Protein AF-A0A7S2ZT96-F1 (afdb_monomer_lite)

Radius of gyration: 37.24 Å; chains: 1; bounding box: 72×83×78 Å

Structure (mmCIF, N/CA/C/O backbone):
data_AF-A0A7S2ZT96-F1
#
_entry.id   AF-A0A7S2ZT96-F1
#
loop_
_atom_site.group_PDB
_atom_site.id
_atom_site.type_symbol
_atom_site.label_atom_id
_atom_site.label_alt_id
_atom_site.label_comp_id
_atom_site.label_asym_id
_atom_site.label_entity_id
_atom_site.label_seq_id
_atom_site.pdbx_PDB_ins_code
_atom_site.Cartn_x
_atom_site.Cartn_y
_atom_site.Cartn_z
_atom_site.occupancy
_atom_site.B_iso_or_equiv
_atom_site.auth_seq_id
_atom_site.auth_comp_id
_atom_site.auth_asym_id
_atom_site.auth_atom_id
_atom_site.pdbx_PDB_model_num
ATOM 1 N N . MET A 1 1 ? -2.891 -42.165 -1.781 1.00 35.56 1 MET A N 1
ATOM 2 C CA . MET A 1 1 ? -2.418 -43.500 -2.205 1.00 35.56 1 MET A CA 1
ATOM 3 C C . MET A 1 1 ? -2.278 -43.399 -3.718 1.00 35.56 1 MET A C 1
ATOM 5 O O . MET A 1 1 ? -3.275 -43.078 -4.346 1.00 35.56 1 MET A O 1
ATOM 9 N N . MET A 1 2 ? -1.061 -43.152 -4.227 1.00 43.00 2 MET A N 1
ATOM 10 C CA . MET A 1 2 ? -0.147 -44.194 -4.754 1.00 43.00 2 MET A CA 1
ATOM 11 C C . MET A 1 2 ? -0.877 -44.957 -5.882 1.00 43.00 2 MET A C 1
ATOM 13 O O . MET A 1 2 ? -1.925 -45.520 -5.615 1.00 43.00 2 MET A O 1
ATOM 17 N N . GLU A 1 3 ? -0.527 -44.860 -7.168 1.00 42.31 3 GLU A N 1
ATOM 18 C CA . GLU A 1 3 ? 0.764 -45.209 -7.774 1.00 42.31 3 GLU A CA 1
ATOM 19 C C . GLU A 1 3 ? 0.775 -44.907 -9.301 1.00 42.31 3 GLU A C 1
ATOM 21 O O . GLU A 1 3 ? -0.267 -44.840 -9.950 1.00 42.31 3 GLU A O 1
ATOM 26 N N . ASP A 1 4 ? 1.989 -44.751 -9.840 1.00 45.78 4 ASP A N 1
ATOM 27 C CA . ASP A 1 4 ? 2.477 -45.221 -11.150 1.00 45.78 4 ASP A CA 1
ATOM 28 C C . ASP A 1 4 ? 1.979 -44.622 -12.480 1.00 45.78 4 ASP A C 1
ATOM 30 O O . ASP A 1 4 ? 1.074 -45.110 -13.155 1.00 45.78 4 ASP A O 1
ATOM 34 N N . LYS A 1 5 ? 2.758 -43.649 -12.976 1.00 47.91 5 LYS A N 1
ATOM 35 C CA . LYS A 1 5 ? 2.908 -43.360 -14.411 1.00 47.91 5 LYS A CA 1
ATOM 36 C C . LYS A 1 5 ? 4.342 -43.650 -14.853 1.00 47.91 5 LYS A C 1
ATOM 38 O O . LYS A 1 5 ? 5.189 -42.763 -14.826 1.00 47.91 5 LYS A O 1
ATOM 43 N N . LEU A 1 6 ? 4.601 -44.883 -15.281 1.00 47.97 6 LEU A N 1
ATOM 44 C CA . LEU A 1 6 ? 5.810 -45.261 -16.017 1.00 47.97 6 LEU A CA 1
ATOM 45 C C . LEU A 1 6 ? 5.541 -46.532 -16.828 1.00 47.97 6 LEU A C 1
ATOM 47 O O . LEU A 1 6 ? 5.603 -47.629 -16.292 1.00 47.97 6 LEU A O 1
ATOM 51 N N . ALA A 1 7 ? 5.246 -46.376 -18.121 1.00 42.22 7 ALA A N 1
ATOM 52 C CA . ALA A 1 7 ? 5.639 -47.308 -19.181 1.00 42.22 7 ALA A CA 1
ATOM 53 C C . ALA A 1 7 ? 5.160 -46.814 -20.556 1.00 42.22 7 ALA A C 1
ATOM 55 O O . ALA A 1 7 ? 4.060 -46.291 -20.695 1.00 42.22 7 ALA A O 1
ATOM 56 N N . PHE A 1 8 ? 5.964 -47.150 -21.569 1.00 34.09 8 PHE A N 1
ATOM 57 C CA . PHE A 1 8 ? 5.534 -47.472 -22.934 1.00 34.09 8 PHE A CA 1
ATOM 58 C C . PHE A 1 8 ? 5.608 -46.376 -24.013 1.00 34.09 8 PHE A C 1
ATOM 60 O O . PHE A 1 8 ? 4.596 -45.851 -24.457 1.00 34.09 8 PHE A O 1
ATOM 67 N N . ILE A 1 9 ? 6.811 -46.162 -24.564 1.00 41.88 9 ILE A N 1
ATOM 68 C CA . ILE A 1 9 ? 6.970 -45.954 -26.015 1.00 41.88 9 ILE A CA 1
ATOM 69 C C . ILE A 1 9 ? 8.133 -46.832 -26.499 1.00 41.88 9 ILE A C 1
ATOM 71 O O . ILE A 1 9 ? 9.302 -46.479 -26.372 1.00 41.88 9 ILE A O 1
ATOM 75 N N . CYS A 1 10 ? 7.799 -48.004 -27.038 1.00 35.44 10 CYS A N 1
ATOM 76 C CA . CYS A 1 10 ? 8.682 -48.814 -27.871 1.00 35.44 10 CYS A CA 1
ATOM 77 C C . CYS A 1 10 ? 7.862 -49.364 -29.044 1.00 35.44 10 CYS A C 1
ATOM 79 O O . CYS A 1 10 ? 6.787 -49.927 -28.841 1.00 35.44 10 CYS A O 1
ATOM 81 N N . GLY A 1 11 ? 8.387 -49.193 -30.257 1.00 32.53 11 GLY A N 1
ATOM 82 C CA . GLY A 1 11 ? 7.819 -49.677 -31.516 1.00 32.53 11 GLY A CA 1
ATOM 83 C C . GLY A 1 11 ? 7.681 -48.532 -32.519 1.00 32.53 11 GLY A C 1
ATOM 84 O O . GLY A 1 11 ? 7.018 -47.546 -32.247 1.00 32.53 11 GLY A O 1
ATOM 85 N N . GLY A 1 12 ? 8.287 -48.553 -33.697 1.00 34.16 12 GLY A N 1
ATOM 86 C CA . GLY A 1 12 ? 9.104 -49.559 -34.356 1.00 34.16 12 GLY A CA 1
ATOM 87 C C . GLY A 1 12 ? 9.244 -49.139 -35.816 1.00 34.16 12 GLY A C 1
ATOM 88 O O . GLY A 1 12 ? 8.313 -48.558 -36.361 1.00 34.16 12 GLY A O 1
ATOM 89 N N . ILE A 1 13 ? 10.374 -49.423 -36.464 1.00 36.06 13 ILE A N 1
ATOM 90 C CA . ILE A 1 13 ? 10.438 -49.433 -37.931 1.00 36.06 13 ILE A CA 1
ATOM 91 C C . ILE A 1 13 ? 11.345 -50.587 -38.346 1.00 36.06 13 ILE A C 1
ATOM 93 O O . ILE A 1 13 ? 12.566 -50.539 -38.210 1.00 36.06 13 ILE A O 1
ATOM 97 N N . ALA A 1 14 ? 10.706 -51.654 -38.811 1.00 43.47 14 ALA A N 1
ATOM 98 C CA . ALA A 1 14 ? 11.348 -52.795 -39.425 1.00 43.47 14 ALA A CA 1
ATOM 99 C C . ALA A 1 14 ? 11.471 -52.587 -40.942 1.00 43.47 14 ALA A C 1
ATOM 101 O O . ALA A 1 14 ? 10.546 -52.121 -41.601 1.00 43.47 14 ALA A O 1
ATOM 102 N N . SER A 1 15 ? 12.609 -53.046 -41.463 1.00 44.50 15 SER A N 1
ATOM 103 C CA . SER A 1 15 ? 12.748 -53.826 -42.698 1.00 44.50 15 SER A CA 1
ATOM 104 C C . SER A 1 15 ? 12.203 -53.256 -44.013 1.00 44.50 15 SER A C 1
ATOM 106 O O . SER A 1 15 ? 11.010 -53.345 -44.272 1.00 44.50 15 SER A O 1
ATOM 108 N N . GLN A 1 16 ? 13.108 -52.957 -44.952 1.00 45.53 16 GLN A N 1
ATOM 109 C CA . GLN A 1 16 ? 13.028 -53.549 -46.293 1.00 45.53 16 GLN A CA 1
ATOM 110 C C . GLN A 1 16 ? 14.425 -53.851 -46.844 1.00 45.53 16 GLN A C 1
ATOM 112 O O . GLN A 1 16 ? 15.370 -53.082 -46.703 1.00 45.53 16 GLN A O 1
ATOM 117 N N . ALA A 1 17 ? 14.524 -55.028 -47.453 1.00 43.41 17 ALA A N 1
ATOM 118 C CA . ALA A 1 17 ? 15.718 -55.630 -48.013 1.00 43.41 17 ALA A CA 1
ATOM 119 C C . ALA A 1 17 ? 15.635 -55.722 -49.548 1.00 43.41 17 ALA A C 1
ATOM 121 O O . ALA A 1 17 ? 14.547 -55.718 -50.120 1.00 43.41 17 ALA A O 1
ATOM 122 N N . ARG A 1 18 ? 16.805 -56.013 -50.141 1.00 44.84 18 ARG A N 1
ATOM 123 C CA . ARG A 1 18 ? 17.100 -56.612 -51.467 1.00 44.84 18 ARG A CA 1
ATOM 124 C C . ARG A 1 18 ? 17.444 -55.667 -52.625 1.00 44.84 18 ARG A C 1
ATOM 126 O O . ARG A 1 18 ? 16.572 -55.032 -53.205 1.00 44.84 18 ARG A O 1
ATOM 133 N N . ARG A 1 19 ? 18.677 -55.829 -53.130 1.00 39.56 19 ARG A N 1
ATOM 134 C CA . ARG A 1 19 ? 19.062 -56.503 -54.405 1.00 39.56 19 ARG A CA 1
ATOM 135 C C . ARG A 1 19 ? 20.606 -56.437 -54.514 1.00 39.56 19 ARG A C 1
ATOM 137 O O . ARG A 1 19 ? 21.154 -55.363 -54.355 1.00 39.56 19 ARG A O 1
ATOM 144 N N . LYS A 1 20 ? 21.362 -57.544 -54.449 1.00 45.88 20 LYS A N 1
ATOM 145 C CA . LYS A 1 20 ? 21.684 -58.576 -55.468 1.00 45.88 20 LYS A CA 1
ATOM 146 C C . LYS A 1 20 ? 22.712 -58.091 -56.508 1.00 45.88 20 LYS A C 1
ATOM 148 O O . LYS A 1 20 ? 22.366 -57.189 -57.251 1.00 45.88 20 LYS A O 1
ATOM 153 N N . LEU A 1 21 ? 23.889 -58.742 -56.540 1.00 44.06 21 LEU A N 1
ATOM 154 C CA . LEU A 1 21 ? 24.819 -59.079 -57.657 1.00 44.06 21 LEU A CA 1
ATOM 155 C C . LEU A 1 21 ? 26.122 -59.626 -56.993 1.00 44.06 21 LEU A C 1
ATOM 157 O O . LEU A 1 21 ? 26.632 -58.966 -56.096 1.00 44.06 21 LEU A O 1
ATOM 161 N N . ARG A 1 22 ? 26.515 -60.915 -57.093 1.00 39.06 22 ARG A N 1
ATOM 162 C CA . ARG A 1 22 ? 27.230 -61.625 -58.197 1.00 39.06 22 ARG A CA 1
ATOM 163 C C . ARG A 1 22 ? 28.441 -60.819 -58.704 1.00 39.06 22 ARG A C 1
ATOM 165 O O . ARG A 1 22 ? 28.255 -59.648 -58.985 1.00 39.06 22 ARG A O 1
ATOM 172 N N . ASP A 1 23 ? 29.689 -61.290 -58.783 1.00 40.91 23 ASP A N 1
ATOM 173 C CA . ASP A 1 23 ? 30.335 -62.608 -58.956 1.00 40.91 23 ASP A CA 1
ATOM 174 C C . ASP A 1 23 ? 31.695 -62.589 -58.188 1.00 40.91 23 ASP A C 1
ATOM 176 O O . ASP A 1 23 ? 32.211 -61.517 -57.900 1.00 40.91 23 ASP A O 1
ATOM 180 N N . GLY A 1 24 ? 32.257 -63.674 -57.639 1.00 37.06 24 GLY A N 1
ATOM 181 C CA . GLY A 1 24 ? 33.001 -64.725 -58.348 1.00 37.06 24 GLY A CA 1
ATOM 182 C C . GLY A 1 24 ? 34.513 -64.411 -58.423 1.00 37.06 24 GLY A C 1
ATOM 183 O O . GLY A 1 24 ? 34.912 -63.576 -59.222 1.00 37.06 24 GLY A O 1
ATOM 184 N N . GLY A 1 25 ? 35.360 -65.089 -57.629 1.00 34.97 25 GLY A N 1
ATOM 185 C CA . GLY A 1 25 ? 36.827 -65.013 -57.779 1.00 34.97 25 GLY A CA 1
ATOM 186 C C . GLY A 1 25 ? 37.643 -65.498 -56.574 1.00 34.97 25 GLY A C 1
ATOM 187 O O . GLY A 1 25 ? 37.777 -64.795 -55.579 1.00 34.97 25 GLY A O 1
ATOM 188 N N . CYS A 1 26 ? 38.189 -66.711 -56.678 1.00 34.81 26 CYS A N 1
ATOM 189 C CA . CYS A 1 26 ? 39.129 -67.347 -55.752 1.00 34.81 26 CYS A CA 1
ATOM 190 C C . CYS A 1 26 ? 40.460 -66.579 -55.648 1.00 34.81 26 CYS A C 1
ATOM 192 O O . CYS A 1 26 ? 40.928 -66.101 -56.672 1.00 34.81 26 CYS A O 1
ATOM 194 N N . PHE A 1 27 ? 41.109 -66.563 -54.473 1.00 35.94 27 PHE A N 1
ATOM 195 C CA . PHE A 1 27 ? 42.496 -67.039 -54.264 1.00 35.94 27 PHE A CA 1
ATOM 196 C C . PHE A 1 27 ? 43.035 -66.673 -52.866 1.00 35.94 27 PHE A C 1
ATOM 198 O O . PHE A 1 27 ? 43.023 -65.515 -52.466 1.00 35.94 27 PHE A O 1
ATOM 205 N N . GLY A 1 28 ? 43.612 -67.668 -52.185 1.00 35.34 28 GLY A N 1
ATOM 206 C CA . GLY A 1 28 ? 44.816 -67.482 -51.368 1.00 35.34 28 GLY A CA 1
ATOM 207 C C . GLY A 1 28 ? 44.651 -67.043 -49.911 1.00 35.34 28 GLY A C 1
ATOM 208 O O . GLY A 1 28 ? 44.825 -65.875 -49.582 1.00 35.34 28 GLY A O 1
ATOM 209 N N . LEU A 1 29 ? 44.477 -68.018 -49.015 1.00 46.03 29 LEU A N 1
ATOM 210 C CA . LEU A 1 29 ? 44.908 -67.913 -47.615 1.00 46.03 29 LEU A CA 1
ATOM 211 C C . LEU A 1 29 ? 46.435 -68.115 -47.528 1.00 46.03 29 LEU A C 1
ATOM 213 O O . LEU A 1 29 ? 46.905 -69.176 -47.940 1.00 46.03 29 LEU A O 1
ATOM 217 N N . PRO A 1 30 ? 47.220 -67.195 -46.940 1.00 54.41 30 PRO A N 1
ATOM 218 C CA . PRO A 1 30 ? 48.534 -67.531 -46.405 1.00 54.41 30 PRO A CA 1
ATOM 219 C C . PRO A 1 30 ? 48.437 -67.966 -44.927 1.00 54.41 30 PRO A C 1
ATOM 221 O O . PRO A 1 30 ? 47.563 -67.493 -44.191 1.00 54.41 30 PRO A O 1
ATOM 224 N N . PRO A 1 31 ? 49.328 -68.857 -44.455 1.00 49.78 31 PRO A N 1
ATOM 225 C CA . PRO A 1 31 ? 49.235 -69.430 -43.125 1.00 49.78 31 PRO A CA 1
ATOM 226 C C . PRO A 1 31 ? 49.730 -68.470 -42.036 1.00 49.78 31 PRO A C 1
ATOM 228 O O . PRO A 1 31 ? 50.757 -67.802 -42.149 1.00 49.78 31 PRO A O 1
ATOM 231 N N . ASN A 1 32 ? 48.950 -68.463 -40.959 1.00 53.47 32 ASN A N 1
ATOM 232 C CA . ASN A 1 32 ? 49.297 -68.286 -39.552 1.00 53.47 32 ASN A CA 1
ATOM 233 C C . ASN A 1 32 ? 50.737 -67.808 -39.234 1.00 53.47 32 ASN A C 1
ATOM 235 O O . ASN A 1 32 ? 51.664 -68.604 -39.089 1.00 53.47 32 ASN A O 1
ATOM 239 N N . ARG A 1 33 ? 50.899 -66.496 -39.016 1.00 42.91 33 ARG A N 1
ATOM 240 C CA . ARG A 1 33 ? 51.951 -65.958 -38.140 1.00 42.91 33 ARG A CA 1
ATOM 241 C C . ARG A 1 33 ? 51.291 -65.312 -36.935 1.00 42.91 33 ARG A C 1
ATOM 243 O O . ARG A 1 33 ? 50.621 -64.287 -37.061 1.00 42.91 33 ARG A O 1
ATOM 250 N N . GLY A 1 34 ? 51.514 -65.921 -35.776 1.00 50.94 34 GLY A N 1
ATOM 251 C CA . GLY A 1 34 ? 51.093 -65.403 -34.488 1.00 50.94 34 GLY A CA 1
ATOM 252 C C . GLY A 1 34 ? 51.528 -63.953 -34.297 1.00 50.94 34 GLY A C 1
ATOM 253 O O . GLY A 1 34 ? 52.710 -63.621 -34.331 1.00 50.94 34 GLY A O 1
ATOM 254 N N . ARG A 1 35 ? 50.540 -63.091 -34.071 1.00 39.59 35 ARG A N 1
ATOM 255 C CA . ARG A 1 35 ? 50.697 -61.838 -33.340 1.00 39.59 35 ARG A CA 1
ATOM 256 C C . ARG A 1 35 ? 49.465 -61.676 -32.466 1.00 39.59 35 ARG A C 1
ATOM 258 O O . ARG A 1 35 ? 48.389 -61.329 -32.947 1.00 39.59 35 ARG A O 1
ATOM 265 N N . VAL A 1 36 ? 49.639 -61.967 -31.182 1.00 48.19 36 VAL A N 1
ATOM 266 C CA . VAL A 1 36 ? 48.700 -61.591 -30.127 1.00 48.19 36 VAL A CA 1
ATOM 267 C C . VAL A 1 36 ? 48.575 -60.067 -30.179 1.00 48.19 36 VAL A C 1
ATOM 269 O O . VAL A 1 36 ? 49.546 -59.356 -29.936 1.00 48.19 36 VAL A O 1
ATOM 272 N N . ARG A 1 37 ? 47.407 -59.554 -30.570 1.00 42.94 37 ARG A N 1
ATOM 273 C CA . ARG A 1 37 ? 47.067 -58.134 -30.416 1.00 42.94 37 ARG A CA 1
ATOM 274 C C . ARG A 1 37 ? 46.381 -57.975 -29.056 1.00 42.94 37 ARG A C 1
ATOM 276 O O . ARG A 1 37 ? 45.440 -58.733 -28.806 1.00 42.94 37 ARG A O 1
ATOM 283 N N . PRO A 1 38 ? 46.783 -57.034 -28.184 1.00 43.03 38 PRO A N 1
ATOM 284 C CA . PRO A 1 38 ? 46.019 -56.770 -26.975 1.00 43.03 38 PRO A CA 1
ATOM 285 C C . PRO A 1 38 ? 44.641 -56.212 -27.364 1.00 43.03 38 PRO A C 1
ATOM 287 O O . PRO A 1 38 ? 44.517 -55.198 -28.052 1.00 43.03 38 PRO A O 1
ATOM 290 N N . ARG A 1 39 ? 43.592 -56.933 -26.959 1.00 47.16 39 ARG A N 1
ATOM 291 C CA . ARG A 1 39 ? 42.178 -56.555 -27.072 1.00 47.16 39 ARG A CA 1
ATOM 292 C C . ARG A 1 39 ? 41.830 -55.517 -25.996 1.00 47.16 39 ARG A C 1
ATOM 294 O O . ARG A 1 39 ? 41.137 -55.864 -25.055 1.00 47.16 39 ARG A O 1
ATOM 301 N N . THR A 1 40 ? 42.277 -54.266 -26.096 1.00 51.12 40 THR A N 1
ATOM 302 C CA . THR A 1 40 ? 41.842 -53.213 -25.142 1.00 51.12 40 THR A CA 1
ATOM 303 C C . THR A 1 40 ? 41.972 -51.782 -25.698 1.00 51.12 40 THR A C 1
ATOM 305 O O . THR A 1 40 ? 42.402 -50.885 -24.986 1.00 51.12 40 THR A O 1
ATOM 308 N N . ALA A 1 41 ? 41.614 -51.518 -26.962 1.00 51.38 41 ALA A N 1
ATOM 309 C CA . ALA A 1 41 ? 41.759 -50.165 -27.541 1.00 51.38 41 ALA A CA 1
ATOM 310 C C . ALA A 1 41 ? 40.444 -49.421 -27.856 1.00 51.38 41 ALA A C 1
ATOM 312 O O . ALA A 1 41 ? 40.479 -48.224 -28.110 1.00 51.38 41 ALA A O 1
ATOM 313 N N . THR A 1 42 ? 39.276 -50.071 -27.831 1.00 49.94 42 THR A N 1
ATOM 314 C CA . THR A 1 42 ? 38.014 -49.437 -28.273 1.00 49.94 42 THR A CA 1
ATOM 315 C C . THR A 1 42 ? 37.140 -48.887 -27.146 1.00 49.94 42 THR A C 1
ATOM 317 O O . THR A 1 42 ? 36.431 -47.913 -27.364 1.00 49.94 42 THR A O 1
ATOM 320 N N . VAL A 1 43 ? 37.200 -49.448 -25.935 1.00 52.03 43 VAL A N 1
ATOM 321 C CA . VAL A 1 43 ? 36.344 -49.000 -24.815 1.00 52.03 43 VAL A CA 1
ATOM 322 C C . VAL A 1 43 ? 36.849 -47.686 -24.196 1.00 52.03 43 VAL A C 1
ATOM 324 O O . VAL A 1 43 ? 36.050 -46.879 -23.735 1.00 52.03 43 VAL A O 1
ATOM 327 N N . VAL A 1 44 ? 38.161 -47.426 -24.257 1.00 54.75 44 VAL A N 1
ATOM 328 C CA . VAL A 1 44 ? 38.779 -46.198 -23.721 1.00 54.75 44 VAL A CA 1
ATOM 329 C C . VAL A 1 44 ? 38.463 -44.981 -24.599 1.00 54.75 44 VAL A C 1
ATOM 331 O O . VAL A 1 44 ? 38.041 -43.955 -24.084 1.00 54.75 44 VAL A O 1
ATOM 334 N N . ALA A 1 45 ? 38.535 -45.115 -25.928 1.00 59.47 45 ALA A N 1
ATOM 335 C CA . ALA A 1 45 ? 38.269 -44.007 -26.852 1.00 59.47 45 ALA A CA 1
ATOM 336 C C . ALA A 1 45 ? 36.798 -43.543 -26.847 1.00 59.47 45 ALA A C 1
ATOM 338 O O . ALA A 1 45 ? 36.519 -42.358 -27.003 1.00 59.47 45 ALA A O 1
ATOM 339 N N . VAL A 1 46 ? 35.850 -44.464 -26.637 1.00 61.28 46 VAL A N 1
ATOM 340 C CA . VAL A 1 46 ? 34.419 -44.131 -26.509 1.00 61.28 46 VAL A CA 1
ATOM 341 C C . VAL A 1 46 ? 34.133 -43.444 -25.170 1.00 61.28 46 VAL A C 1
ATOM 343 O O . VAL A 1 46 ? 33.322 -42.521 -25.118 1.00 61.28 46 VAL A O 1
ATOM 346 N N . PHE A 1 47 ? 34.830 -43.842 -24.100 1.00 60.91 47 PHE A N 1
ATOM 347 C CA . PHE A 1 47 ? 34.738 -43.184 -22.797 1.00 60.91 47 PHE A CA 1
ATOM 348 C C . PHE A 1 47 ? 35.346 -41.776 -22.830 1.00 60.91 47 PHE A C 1
ATOM 350 O O . PHE A 1 47 ? 34.731 -40.847 -22.319 1.00 60.91 47 PHE A O 1
ATOM 357 N N . ASP A 1 48 ? 36.482 -41.587 -23.507 1.00 64.19 48 ASP A N 1
ATOM 358 C CA . ASP A 1 48 ? 37.106 -40.270 -23.689 1.00 64.19 48 ASP A CA 1
ATOM 359 C C . ASP A 1 48 ? 36.265 -39.339 -24.577 1.00 64.19 48 ASP A C 1
ATOM 361 O O . ASP A 1 48 ? 36.172 -38.149 -24.286 1.00 64.19 48 ASP A O 1
ATOM 365 N N . PHE A 1 49 ? 35.573 -39.871 -25.592 1.00 60.75 49 PHE A N 1
ATOM 366 C CA . PHE A 1 49 ? 34.630 -39.116 -26.425 1.00 60.75 49 PHE A CA 1
ATOM 367 C C . PHE A 1 49 ? 33.356 -38.715 -25.662 1.00 60.75 49 PHE A C 1
ATOM 369 O O . PHE A 1 49 ? 32.900 -37.581 -25.781 1.00 60.75 49 PHE A O 1
ATOM 376 N N . LEU A 1 50 ? 32.803 -39.597 -24.818 1.00 68.06 50 LEU A N 1
ATOM 377 C CA . LEU A 1 50 ? 31.671 -39.268 -23.940 1.00 68.06 50 LEU A CA 1
ATOM 378 C C . LEU A 1 50 ? 32.076 -38.247 -22.862 1.00 68.06 50 LEU A C 1
ATOM 380 O O . LEU A 1 50 ? 31.320 -37.326 -22.559 1.00 68.06 50 LEU A O 1
ATOM 384 N N . LYS A 1 51 ? 33.302 -38.359 -22.336 1.00 62.28 51 LYS A N 1
ATOM 385 C CA . LYS A 1 51 ? 33.887 -37.407 -21.380 1.00 62.28 51 LYS A CA 1
ATOM 386 C C . LYS A 1 51 ? 34.226 -36.060 -22.034 1.00 62.28 51 LYS A C 1
ATOM 388 O O . LYS A 1 51 ? 34.138 -35.028 -21.374 1.00 62.28 51 LYS A O 1
ATOM 393 N N . GLN A 1 52 ? 34.564 -36.048 -23.325 1.00 58.94 52 GLN A N 1
ATOM 394 C CA . GLN A 1 52 ? 34.671 -34.833 -24.144 1.00 58.94 52 GLN A CA 1
ATOM 395 C C . GLN A 1 52 ? 33.294 -34.241 -24.483 1.00 58.94 52 GLN A C 1
ATOM 397 O O . GLN A 1 52 ? 33.152 -33.022 -24.487 1.00 58.94 52 GLN A O 1
ATOM 402 N N . GLY A 1 53 ? 32.267 -35.073 -24.679 1.00 56.78 53 GLY A N 1
ATOM 403 C CA . GLY A 1 53 ? 30.889 -34.638 -24.922 1.00 56.78 53 GLY A CA 1
ATOM 404 C C . GLY A 1 53 ? 30.211 -34.002 -23.705 1.00 56.78 53 GLY A C 1
ATOM 405 O O . GLY A 1 53 ? 29.440 -33.065 -23.870 1.00 56.78 53 GLY A O 1
ATOM 406 N N . GLN A 1 54 ? 30.528 -34.440 -22.480 1.00 50.12 54 GLN A N 1
ATOM 407 C CA . GLN A 1 54 ? 29.987 -33.816 -21.263 1.00 50.12 54 GLN A CA 1
ATOM 408 C C . GLN A 1 54 ? 30.599 -32.438 -20.956 1.00 50.12 54 GLN A C 1
ATOM 410 O O . GLN A 1 54 ? 29.881 -31.563 -20.485 1.00 50.12 54 GLN A O 1
ATOM 415 N N . LYS A 1 55 ? 31.872 -32.199 -21.304 1.00 49.94 55 LYS A N 1
ATOM 416 C CA . LYS A 1 55 ? 32.523 -30.886 -21.115 1.00 49.94 55 LYS A CA 1
ATOM 417 C C . LYS A 1 55 ? 31.962 -29.787 -22.026 1.00 49.94 55 LYS A C 1
ATOM 419 O O . LYS A 1 55 ? 31.851 -28.648 -21.602 1.00 49.94 55 LYS A O 1
ATOM 424 N N . ALA A 1 56 ? 31.557 -30.127 -23.251 1.00 49.22 56 ALA A N 1
ATOM 425 C CA . ALA A 1 56 ? 30.975 -29.159 -24.189 1.00 49.22 56 ALA A CA 1
ATOM 426 C C . ALA A 1 56 ? 29.506 -28.799 -23.861 1.00 49.22 56 ALA A C 1
ATOM 428 O O . ALA A 1 56 ? 29.022 -27.724 -24.215 1.00 49.22 56 ALA A O 1
ATOM 429 N N . VAL A 1 57 ? 28.783 -29.692 -23.173 1.00 50.03 57 VAL A N 1
ATOM 430 C CA . VAL A 1 57 ? 27.400 -29.445 -22.727 1.00 50.03 57 VAL A CA 1
ATOM 431 C C . VAL A 1 57 ? 27.361 -28.530 -21.494 1.00 50.03 57 VAL A C 1
ATOM 433 O O . VAL A 1 57 ? 26.443 -27.722 -21.380 1.00 50.03 57 VAL A O 1
ATOM 436 N N . GLU A 1 58 ? 28.375 -28.574 -20.623 1.00 51.56 58 GLU A N 1
ATOM 437 C CA . GLU A 1 58 ? 28.520 -27.627 -19.506 1.00 51.56 58 GLU A CA 1
ATOM 438 C C . GLU A 1 58 ? 28.693 -26.179 -19.996 1.00 51.56 58 GLU A C 1
ATOM 440 O O . GLU A 1 58 ? 27.951 -25.307 -19.547 1.00 51.56 58 GLU A O 1
ATOM 445 N N . GLU A 1 59 ? 29.549 -25.931 -20.994 1.00 51.44 59 GLU A N 1
ATOM 446 C CA . GLU A 1 59 ? 29.859 -24.573 -21.483 1.00 51.44 59 GLU A CA 1
ATOM 447 C C . GLU A 1 59 ? 28.649 -23.849 -22.113 1.00 51.44 59 GLU A C 1
ATOM 449 O O . GLU A 1 59 ? 28.490 -22.637 -21.963 1.00 51.44 59 GLU A O 1
ATOM 454 N N . SER A 1 60 ? 27.755 -24.588 -22.779 1.00 48.72 60 SER A N 1
ATOM 455 C CA . SER A 1 60 ? 26.536 -24.032 -23.399 1.00 48.72 60 SER A CA 1
ATOM 456 C C . SER A 1 60 ? 25.366 -23.854 -22.419 1.00 48.72 60 SER A C 1
ATOM 458 O O . SER A 1 60 ? 24.520 -22.978 -22.609 1.00 48.72 60 SER A O 1
ATOM 460 N N . GLY A 1 61 ? 25.328 -24.646 -21.343 1.00 53.31 61 GLY A N 1
ATOM 461 C CA . GLY A 1 61 ? 24.388 -24.466 -20.235 1.00 53.31 61 GLY A CA 1
ATOM 462 C C . GLY A 1 61 ? 24.809 -23.343 -19.285 1.00 53.31 61 GLY A C 1
ATOM 463 O O . GLY A 1 61 ? 23.960 -22.584 -18.818 1.00 53.31 61 GLY A O 1
ATOM 464 N N . GLN A 1 62 ? 26.115 -23.189 -19.045 1.00 57.91 62 GLN A N 1
ATOM 465 C CA . GLN A 1 62 ? 26.675 -22.150 -18.177 1.00 57.91 62 GLN A CA 1
ATOM 466 C C . GLN A 1 62 ? 26.377 -20.741 -18.680 1.00 57.91 62 GLN A C 1
ATOM 468 O O . GLN A 1 62 ? 25.971 -19.901 -17.882 1.00 57.91 62 GLN A O 1
ATOM 473 N N . SER A 1 63 ? 26.450 -20.491 -19.991 1.00 70.06 63 SER A N 1
ATOM 474 C CA . SER A 1 63 ? 26.148 -19.160 -20.525 1.00 70.06 63 SER A CA 1
ATOM 475 C C . SER A 1 63 ? 24.701 -18.744 -20.245 1.00 70.06 63 SER A C 1
ATOM 477 O O . SER A 1 63 ? 24.460 -17.630 -19.795 1.00 70.06 63 SER A O 1
ATOM 479 N N . ILE A 1 64 ? 23.723 -19.635 -20.454 1.00 75.88 64 ILE A N 1
ATOM 480 C CA . ILE A 1 64 ? 22.300 -19.349 -20.196 1.00 75.88 64 ILE A CA 1
ATOM 481 C C . ILE A 1 64 ? 22.061 -19.081 -18.706 1.00 75.88 64 ILE A C 1
ATOM 483 O O . ILE A 1 64 ? 21.335 -18.149 -18.362 1.00 75.88 64 ILE A O 1
ATOM 487 N N . VAL A 1 65 ? 22.697 -19.855 -17.824 1.00 79.69 65 VAL A N 1
ATOM 488 C CA . VAL A 1 65 ? 22.601 -19.657 -16.372 1.00 79.69 65 VAL A CA 1
ATOM 489 C C . VAL A 1 65 ? 23.206 -18.312 -15.958 1.00 79.69 65 VAL A C 1
ATOM 491 O O . VAL A 1 65 ? 22.582 -17.586 -15.183 1.00 79.69 65 VAL A O 1
ATOM 494 N N . ASP A 1 66 ? 24.349 -17.925 -16.526 1.00 87.06 66 ASP A N 1
ATOM 495 C CA . ASP A 1 66 ? 24.981 -16.627 -16.271 1.00 87.06 66 ASP A CA 1
ATOM 496 C C . ASP A 1 66 ? 24.120 -15.456 -16.771 1.00 87.06 66 ASP A C 1
ATOM 498 O O . ASP A 1 66 ? 23.992 -14.444 -16.080 1.00 87.06 66 ASP A O 1
ATOM 502 N N . TYR A 1 67 ? 23.455 -15.596 -17.925 1.00 83.00 67 TYR A N 1
ATOM 503 C CA . TYR A 1 67 ? 22.512 -14.587 -18.426 1.00 83.00 67 TYR A CA 1
ATOM 504 C C . TYR A 1 67 ? 21.288 -14.431 -17.522 1.00 83.00 67 TYR A C 1
ATOM 506 O O . TYR A 1 67 ? 20.870 -13.305 -17.244 1.00 83.00 67 TYR A O 1
ATOM 514 N N . VAL A 1 68 ? 20.712 -15.541 -17.053 1.00 89.56 68 VAL A N 1
ATOM 515 C CA . VAL A 1 68 ? 19.561 -15.514 -16.137 1.00 89.56 68 VAL A CA 1
ATOM 516 C C . VAL A 1 68 ? 19.962 -14.890 -14.804 1.00 89.56 68 VAL A C 1
ATOM 518 O O . VAL A 1 68 ? 19.239 -14.039 -14.290 1.00 89.56 68 VAL A O 1
ATOM 521 N N . LYS A 1 69 ? 21.135 -15.251 -14.275 1.00 92.19 69 LYS A N 1
ATOM 522 C CA . LYS A 1 69 ? 21.658 -14.696 -13.027 1.00 92.19 69 LYS A CA 1
ATOM 523 C C . LYS A 1 69 ? 21.917 -13.195 -13.141 1.00 92.19 69 LYS A C 1
ATOM 525 O O . LYS A 1 69 ? 21.424 -12.436 -12.313 1.00 92.19 69 LYS A O 1
ATOM 530 N N . LYS A 1 70 ? 22.596 -12.757 -14.203 1.00 90.19 70 LYS A N 1
ATOM 531 C CA . LYS A 1 70 ? 22.861 -11.336 -14.453 1.00 90.19 70 LYS A CA 1
ATOM 532 C C . LYS A 1 70 ? 21.568 -10.525 -14.585 1.00 90.19 70 LYS A C 1
ATOM 534 O O . LYS A 1 70 ? 21.458 -9.448 -14.011 1.00 90.19 70 LYS A O 1
ATOM 539 N N . ARG A 1 71 ? 20.563 -11.047 -15.295 1.00 88.56 71 ARG A N 1
ATOM 540 C CA . ARG A 1 71 ? 19.264 -10.373 -15.443 1.00 88.56 71 ARG A CA 1
ATOM 541 C C . ARG A 1 71 ? 18.492 -10.305 -14.127 1.00 88.56 71 ARG A C 1
ATOM 543 O O . ARG A 1 71 ? 17.915 -9.268 -13.827 1.00 88.56 71 ARG A O 1
ATOM 550 N N . ALA A 1 72 ? 18.525 -11.371 -13.328 1.00 90.81 72 ALA A N 1
ATOM 551 C CA . ALA A 1 72 ? 17.933 -11.367 -11.996 1.00 90.81 72 ALA A CA 1
ATOM 552 C C . ALA A 1 72 ? 18.606 -10.326 -11.086 1.00 90.81 72 ALA A C 1
ATOM 554 O O . ALA A 1 72 ? 17.909 -9.576 -10.412 1.00 90.81 72 ALA A O 1
ATOM 555 N N . GLU A 1 73 ? 19.939 -10.230 -11.102 1.00 92.25 73 GLU A N 1
ATOM 556 C CA . GLU A 1 73 ? 20.690 -9.213 -10.351 1.00 92.25 73 GLU A CA 1
ATOM 557 C C . GLU A 1 73 ? 20.315 -7.788 -10.787 1.00 92.25 73 GLU A C 1
ATOM 559 O O . GLU A 1 73 ? 20.073 -6.928 -9.939 1.00 92.25 73 GLU A O 1
ATOM 564 N N . GLU A 1 74 ? 20.203 -7.540 -12.094 1.00 91.50 74 GLU A N 1
ATOM 565 C CA . GLU A 1 74 ? 19.772 -6.248 -12.639 1.00 91.50 74 GLU A CA 1
ATOM 566 C C . GLU A 1 74 ? 18.326 -5.901 -12.257 1.00 91.50 74 GLU A C 1
ATOM 568 O O . GLU A 1 74 ? 18.040 -4.761 -11.891 1.00 91.50 74 GLU A O 1
ATOM 573 N N . ASP A 1 75 ? 17.406 -6.862 -12.328 1.00 93.69 75 ASP A N 1
ATOM 574 C CA . ASP A 1 75 ? 16.002 -6.642 -11.987 1.00 93.69 75 ASP A CA 1
ATOM 575 C C . ASP A 1 75 ? 15.829 -6.416 -10.476 1.00 93.69 75 ASP A C 1
ATOM 577 O O . ASP A 1 75 ? 15.116 -5.494 -10.074 1.00 93.69 75 ASP A O 1
ATOM 581 N N . ILE A 1 76 ? 16.562 -7.155 -9.635 1.00 94.88 76 ILE A N 1
ATOM 582 C CA . ILE A 1 76 ? 16.632 -6.906 -8.187 1.00 94.88 76 ILE A CA 1
ATOM 583 C C . ILE A 1 76 ? 17.195 -5.505 -7.914 1.00 94.88 76 ILE A C 1
ATOM 585 O O . ILE A 1 76 ? 16.634 -4.765 -7.106 1.00 94.88 76 ILE A O 1
ATOM 589 N N . ALA A 1 77 ? 18.265 -5.102 -8.605 1.00 94.44 77 ALA A N 1
ATOM 590 C CA . ALA A 1 77 ? 18.857 -3.777 -8.436 1.00 94.44 77 ALA A CA 1
ATOM 591 C C . ALA A 1 77 ? 17.882 -2.646 -8.809 1.00 94.44 77 ALA A C 1
ATOM 593 O O . ALA A 1 77 ? 17.795 -1.652 -8.088 1.00 94.44 77 ALA A O 1
ATOM 594 N N . LYS A 1 78 ? 17.103 -2.804 -9.888 1.00 95.94 78 LYS A N 1
ATOM 595 C CA . LYS A 1 78 ? 16.062 -1.837 -10.283 1.00 95.94 78 LYS A CA 1
ATOM 596 C C . LYS A 1 78 ? 14.945 -1.746 -9.247 1.00 95.94 78 LYS A C 1
ATOM 598 O O . LYS A 1 78 ? 14.520 -0.642 -8.916 1.00 95.94 78 LYS A O 1
ATOM 603 N N . VAL A 1 79 ? 14.486 -2.886 -8.727 1.00 95.69 79 VAL A N 1
ATOM 604 C CA . VAL A 1 79 ? 13.454 -2.928 -7.680 1.00 95.69 79 VAL A CA 1
ATOM 605 C C . VAL A 1 79 ? 13.952 -2.248 -6.405 1.00 95.69 79 VAL A C 1
ATOM 607 O O . VAL A 1 79 ? 13.213 -1.465 -5.813 1.00 95.69 79 VAL A O 1
ATOM 610 N N . ASN A 1 80 ? 15.206 -2.474 -6.009 1.00 95.81 80 ASN A N 1
ATOM 611 C CA . ASN A 1 80 ? 15.796 -1.815 -4.843 1.00 95.81 80 ASN A CA 1
ATOM 612 C C . ASN A 1 80 ? 15.889 -0.298 -5.036 1.00 95.81 80 ASN A C 1
ATOM 614 O O . ASN A 1 80 ? 15.382 0.445 -4.205 1.00 95.81 80 ASN A O 1
ATOM 618 N N . ALA A 1 81 ? 16.420 0.166 -6.171 1.00 95.31 81 ALA A N 1
ATOM 619 C CA . ALA A 1 81 ? 16.502 1.597 -6.464 1.00 95.31 81 ALA A CA 1
ATOM 620 C C . ALA A 1 81 ? 15.120 2.279 -6.470 1.00 95.31 81 ALA A C 1
ATOM 622 O O . ALA A 1 81 ? 14.971 3.402 -5.987 1.00 95.31 81 ALA A O 1
ATOM 623 N N . PHE A 1 82 ? 14.095 1.594 -6.987 1.00 94.69 82 PHE A N 1
ATOM 624 C CA . PHE A 1 82 ? 12.714 2.070 -6.942 1.00 94.69 82 PHE A CA 1
ATOM 625 C C . PHE A 1 82 ? 12.171 2.135 -5.506 1.00 94.69 82 PHE A C 1
ATOM 627 O O . PHE A 1 82 ? 11.594 3.147 -5.106 1.00 94.69 82 PHE A O 1
ATOM 634 N N . ASN A 1 83 ? 12.398 1.087 -4.711 1.00 94.62 83 ASN A N 1
ATOM 635 C CA . ASN A 1 83 ? 11.989 1.041 -3.307 1.00 94.62 83 ASN A CA 1
ATOM 636 C C . ASN A 1 83 ? 12.660 2.132 -2.463 1.00 94.62 83 ASN A C 1
ATOM 638 O O . ASN A 1 83 ? 12.002 2.713 -1.598 1.00 94.62 83 ASN A O 1
ATOM 642 N N . ASP A 1 84 ? 13.932 2.425 -2.727 1.00 96.06 84 ASP A N 1
ATOM 643 C CA . ASP A 1 84 ? 14.696 3.472 -2.045 1.00 96.06 84 ASP A CA 1
ATOM 644 C C . ASP A 1 84 ? 14.171 4.865 -2.418 1.00 96.06 84 ASP A C 1
ATOM 646 O O . ASP A 1 84 ? 13.987 5.725 -1.555 1.00 96.06 84 ASP A O 1
ATOM 650 N N . GLY A 1 85 ? 13.833 5.079 -3.695 1.00 96.00 85 GLY A N 1
ATOM 651 C CA . GLY A 1 85 ? 13.217 6.324 -4.159 1.00 96.00 85 GLY A CA 1
ATOM 652 C C . GLY A 1 85 ? 11.867 6.616 -3.493 1.00 96.00 85 GLY A C 1
ATOM 653 O O . GLY A 1 85 ? 11.558 7.772 -3.199 1.00 96.00 85 GLY A O 1
ATOM 654 N N . LEU A 1 86 ? 11.085 5.573 -3.197 1.00 95.25 86 LEU A N 1
ATOM 655 C CA . LEU A 1 86 ? 9.781 5.682 -2.533 1.00 95.25 86 LEU A CA 1
ATOM 656 C C . LEU A 1 86 ? 9.844 5.636 -1.003 1.00 95.25 86 LEU A C 1
ATOM 658 O O . LEU A 1 86 ? 8.804 5.765 -0.351 1.00 95.25 86 LEU A O 1
ATOM 662 N N . GLN A 1 87 ? 11.031 5.478 -0.412 1.00 95.56 87 GLN A 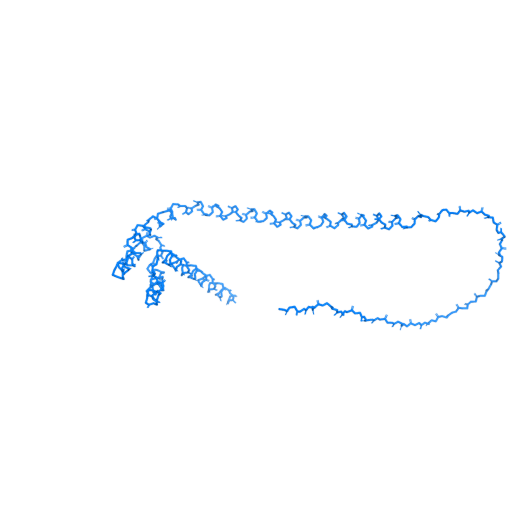N 1
ATOM 663 C CA . GLN A 1 87 ? 11.188 5.234 1.020 1.00 95.56 87 GLN A CA 1
ATOM 664 C C . GLN A 1 87 ? 10.446 6.266 1.881 1.00 95.56 87 GLN A C 1
ATOM 666 O O . GLN A 1 87 ? 9.671 5.886 2.753 1.00 95.56 87 GLN A O 1
ATOM 671 N N . LYS A 1 88 ? 10.610 7.563 1.595 1.00 93.88 88 LYS A N 1
ATOM 672 C CA . LYS A 1 88 ? 10.004 8.643 2.394 1.00 93.88 88 LYS A CA 1
ATOM 673 C C . LYS A 1 88 ? 8.475 8.639 2.359 1.00 93.88 88 LYS A C 1
ATOM 675 O O . LYS A 1 88 ? 7.847 8.838 3.392 1.00 93.88 88 LYS A O 1
ATOM 680 N N . SER A 1 89 ? 7.881 8.447 1.179 1.00 92.50 89 SER A N 1
ATOM 681 C CA . SER A 1 89 ? 6.419 8.397 1.029 1.00 92.50 89 SER A CA 1
ATOM 682 C C . SER A 1 89 ? 5.857 7.151 1.717 1.00 92.50 89 SER A C 1
ATOM 684 O O . SER A 1 89 ? 4.907 7.256 2.487 1.00 92.50 89 SER A O 1
ATOM 686 N N . ARG A 1 90 ? 6.521 5.998 1.545 1.00 93.38 90 ARG A N 1
ATOM 687 C CA . ARG A 1 90 ? 6.146 4.741 2.205 1.00 93.38 90 ARG A CA 1
ATOM 688 C C . ARG A 1 90 ? 6.206 4.847 3.728 1.00 93.38 90 ARG A C 1
ATOM 690 O O . ARG A 1 90 ? 5.314 4.345 4.399 1.00 93.38 90 ARG A O 1
ATOM 697 N N . GLU A 1 91 ? 7.257 5.460 4.268 1.00 94.44 91 GLU A N 1
ATOM 698 C CA . GLU A 1 91 ? 7.427 5.645 5.713 1.00 94.44 91 GLU A CA 1
ATOM 699 C C . GLU A 1 91 ? 6.352 6.561 6.300 1.00 94.44 91 GLU A C 1
ATOM 701 O O . GLU A 1 91 ? 5.772 6.200 7.318 1.00 94.44 91 GLU A O 1
ATOM 706 N N . ARG A 1 92 ? 6.046 7.689 5.644 1.00 93.75 92 ARG A N 1
ATOM 707 C CA . ARG A 1 92 ? 4.976 8.606 6.076 1.00 93.75 92 ARG A CA 1
ATOM 708 C C . ARG A 1 92 ? 3.616 7.916 6.088 1.00 93.75 92 ARG A C 1
ATOM 710 O O . ARG A 1 92 ? 3.002 7.817 7.139 1.00 93.75 92 ARG A O 1
ATOM 717 N N . LEU A 1 93 ? 3.231 7.308 4.965 1.00 93.12 93 LEU A N 1
ATOM 718 C CA . LEU A 1 93 ? 1.984 6.547 4.864 1.00 93.12 93 LEU A CA 1
ATOM 719 C C . LEU A 1 93 ? 1.886 5.439 5.918 1.00 93.12 93 LEU A C 1
ATOM 721 O O . LEU A 1 93 ? 0.839 5.248 6.526 1.00 93.12 93 LEU A O 1
ATOM 725 N N . ALA A 1 94 ? 2.971 4.698 6.158 1.00 92.25 94 ALA A N 1
ATOM 726 C CA . ALA A 1 94 ? 2.970 3.643 7.166 1.00 92.25 94 ALA A CA 1
ATOM 727 C C . ALA A 1 94 ? 2.816 4.195 8.591 1.00 92.25 94 ALA A C 1
ATOM 729 O O . ALA A 1 94 ? 2.156 3.554 9.410 1.00 92.25 94 ALA A O 1
ATOM 730 N N . GLN A 1 95 ? 3.419 5.348 8.892 1.00 93.25 95 GLN A N 1
ATOM 731 C CA . GLN A 1 95 ? 3.287 6.017 10.187 1.00 93.25 95 GLN A CA 1
ATOM 732 C C . GLN A 1 95 ? 1.856 6.501 10.410 1.00 93.25 95 GLN A C 1
ATOM 734 O O . GLN A 1 95 ? 1.271 6.162 11.436 1.00 93.25 95 GLN A O 1
ATOM 739 N N . ASP A 1 96 ? 1.281 7.197 9.431 1.00 93.19 96 ASP A N 1
ATOM 740 C CA . ASP A 1 96 ? -0.075 7.745 9.513 1.00 93.19 96 ASP A CA 1
ATOM 741 C C . ASP A 1 96 ? -1.113 6.621 9.653 1.00 93.19 96 ASP A C 1
ATOM 743 O O . ASP A 1 96 ? -1.950 6.643 10.554 1.00 93.19 96 ASP A O 1
ATOM 747 N N . LEU A 1 97 ? -0.990 5.558 8.847 1.00 92.31 97 LEU A N 1
ATOM 748 C CA . LEU A 1 97 ? -1.870 4.392 8.947 1.00 92.31 97 LEU A CA 1
ATOM 749 C C . LEU A 1 97 ? -1.722 3.662 10.285 1.00 92.31 97 LEU A C 1
ATOM 751 O O . LEU A 1 97 ? -2.719 3.257 10.866 1.00 92.31 97 LEU A O 1
ATOM 755 N N . SER A 1 98 ? -0.503 3.481 10.798 1.00 91.31 98 SER A N 1
ATOM 756 C CA . SER A 1 98 ? -0.320 2.794 12.089 1.00 91.31 98 SER A CA 1
ATOM 757 C C . SER A 1 98 ? -0.848 3.636 13.258 1.00 91.31 98 SER A C 1
ATOM 759 O O . SER A 1 98 ? -1.321 3.080 14.245 1.00 91.31 98 SER A O 1
ATOM 761 N N . ALA A 1 99 ? -0.802 4.968 13.148 1.00 90.88 99 ALA A N 1
ATOM 762 C CA . ALA A 1 99 ? -1.380 5.867 14.142 1.00 90.88 99 ALA A CA 1
ATOM 763 C C . ALA A 1 99 ? -2.911 5.758 14.197 1.00 90.88 99 ALA A C 1
ATOM 765 O O . ALA A 1 99 ? -3.471 5.734 15.289 1.00 90.88 99 ALA A O 1
ATOM 766 N N . ILE A 1 100 ? -3.569 5.644 13.039 1.00 90.94 100 ILE A N 1
ATOM 767 C CA . ILE A 1 100 ? -5.029 5.499 12.940 1.00 90.94 100 ILE A CA 1
ATOM 768 C C . ILE A 1 100 ? -5.483 4.095 13.365 1.00 90.94 100 ILE A C 1
ATOM 770 O O . ILE A 1 100 ? -6.463 3.938 14.087 1.00 90.94 100 ILE A O 1
ATOM 774 N N . LEU A 1 101 ? -4.771 3.056 12.923 1.00 86.94 101 LEU A N 1
ATOM 775 C CA . LEU A 1 101 ? -5.186 1.666 13.126 1.00 86.94 101 LEU A CA 1
ATOM 776 C C . LEU A 1 101 ? -4.897 1.142 14.543 1.00 86.94 101 LEU A C 1
ATOM 778 O O . LEU A 1 101 ? -5.541 0.192 14.983 1.00 86.94 101 LEU A O 1
ATOM 782 N N . GLY A 1 102 ? -3.963 1.760 15.273 1.00 81.56 102 GLY A N 1
ATOM 783 C CA . GLY A 1 102 ? -3.523 1.298 16.594 1.00 81.56 102 GLY A CA 1
ATOM 784 C C . GLY A 1 102 ? -4.567 1.399 17.715 1.00 81.56 102 GLY A C 1
ATOM 785 O O . GLY A 1 102 ? -4.337 0.858 18.797 1.00 81.56 102 GLY A O 1
ATOM 786 N N . SER A 1 103 ? -5.695 2.078 17.489 1.00 74.00 103 SER A N 1
ATOM 787 C CA . SER A 1 103 ? -6.759 2.278 18.484 1.00 74.00 103 SER A CA 1
ATOM 788 C C . SER A 1 103 ? -8.067 1.548 18.173 1.00 74.00 103 SER A C 1
ATOM 790 O O . SER A 1 103 ? -9.031 1.726 18.909 1.00 74.00 103 SER A O 1
ATOM 792 N N . ILE A 1 104 ? -8.135 0.736 17.113 1.00 81.12 104 ILE A N 1
ATOM 793 C CA . ILE A 1 104 ? -9.396 0.106 16.698 1.00 81.12 104 ILE A CA 1
ATOM 794 C C . ILE A 1 104 ? -9.689 -1.108 17.579 1.00 81.12 104 ILE A C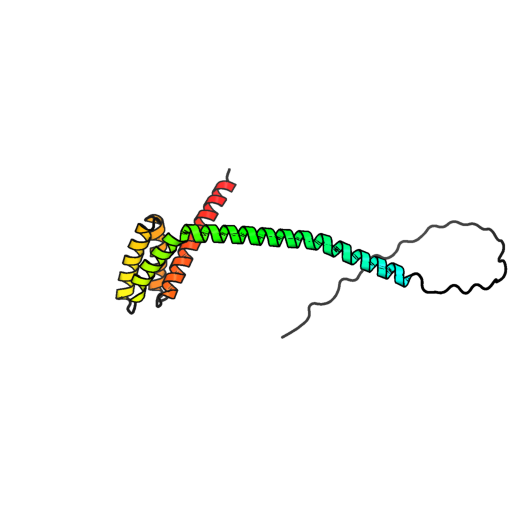 1
ATOM 796 O O . ILE A 1 104 ? -9.022 -2.140 17.491 1.00 81.12 104 ILE A O 1
ATOM 800 N N . THR A 1 105 ? -10.718 -1.001 18.415 1.00 74.56 105 THR A N 1
ATOM 801 C CA . THR A 1 105 ? -11.221 -2.109 19.242 1.00 74.56 105 THR A CA 1
ATOM 802 C C . THR A 1 105 ? -12.716 -2.355 19.068 1.00 74.56 105 THR A C 1
ATOM 804 O O . THR A 1 105 ? -13.205 -3.441 19.387 1.00 74.56 105 THR A O 1
ATOM 807 N N . THR A 1 106 ? -13.441 -1.369 18.543 1.00 82.56 106 THR A N 1
ATOM 808 C CA . THR A 1 106 ? -14.895 -1.391 18.374 1.00 82.56 106 THR A CA 1
ATOM 809 C C . THR A 1 106 ? -15.313 -1.009 16.956 1.00 82.56 106 THR A C 1
ATOM 811 O O . THR A 1 106 ? -14.585 -0.324 16.242 1.00 82.56 106 THR A O 1
ATOM 814 N N . ASP A 1 107 ? -16.526 -1.402 16.562 1.00 81.56 107 ASP A N 1
ATOM 815 C CA . ASP A 1 107 ? -17.084 -1.065 15.244 1.00 81.56 107 ASP A CA 1
ATOM 816 C C . ASP A 1 107 ? -17.261 0.453 15.043 1.00 81.56 107 ASP A C 1
ATOM 818 O O . ASP A 1 107 ? -17.167 0.946 13.924 1.00 81.56 107 ASP A O 1
ATOM 822 N N . ALA A 1 108 ? -17.488 1.211 16.123 1.00 83.12 108 ALA A N 1
ATOM 823 C CA . ALA A 1 108 ? -17.582 2.671 16.061 1.00 83.12 108 ALA A CA 1
ATOM 824 C C . ALA A 1 108 ? -16.221 3.321 15.758 1.00 83.12 108 ALA A C 1
ATOM 826 O O . ALA A 1 108 ? -16.146 4.244 14.953 1.00 83.12 108 ALA A O 1
ATOM 827 N N . GLU A 1 109 ? -15.147 2.806 16.362 1.00 86.69 109 GLU A N 1
ATOM 828 C CA . GLU A 1 109 ? -13.773 3.247 16.083 1.00 86.69 109 GLU A CA 1
ATOM 829 C C . GLU A 1 109 ? -13.314 2.824 14.683 1.00 86.69 109 GLU A C 1
ATOM 831 O O . GLU A 1 109 ? -12.482 3.499 14.083 1.00 86.69 109 GLU A O 1
ATOM 836 N N . LEU A 1 110 ? -13.853 1.724 14.141 1.00 88.19 110 LEU A N 1
ATOM 837 C CA . LEU A 1 110 ? -13.565 1.296 12.774 1.00 88.19 110 LEU A CA 1
ATOM 838 C C . LEU A 1 110 ? -14.082 2.308 11.743 1.00 88.19 110 LEU A C 1
ATOM 840 O O . LEU A 1 110 ? -13.352 2.621 10.808 1.00 88.19 110 LEU A O 1
ATOM 844 N N . GLU A 1 111 ? -15.300 2.831 11.903 1.00 88.69 111 GLU A N 1
ATOM 845 C CA . GLU A 1 111 ? -15.844 3.830 10.970 1.00 88.69 111 GLU A CA 1
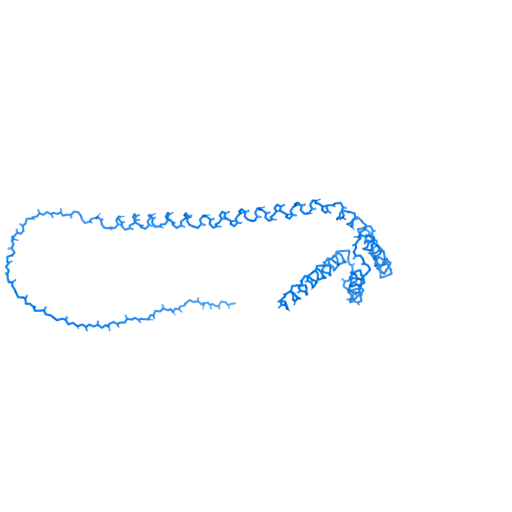ATOM 846 C C . GLU A 1 111 ? -15.035 5.136 11.017 1.00 88.69 111 GLU A C 1
ATOM 848 O O . GLU A 1 111 ? -14.629 5.648 9.977 1.00 88.69 111 GLU A O 1
ATOM 853 N N . GLU A 1 112 ? -14.694 5.617 12.217 1.00 90.06 112 GLU A N 1
ATOM 854 C CA . GLU A 1 112 ? -13.817 6.785 12.386 1.00 90.06 112 GLU A CA 1
ATOM 855 C C . GLU A 1 112 ? -12.426 6.541 11.773 1.00 90.06 112 GLU A C 1
ATOM 857 O O . GLU A 1 112 ? -11.850 7.412 11.118 1.00 90.06 112 GLU A O 1
ATOM 862 N N . ALA A 1 113 ? -11.875 5.336 11.931 1.00 91.25 113 ALA A N 1
ATOM 863 C CA . ALA A 1 113 ? -10.616 4.974 11.299 1.00 91.25 113 ALA A CA 1
ATOM 864 C C . ALA A 1 113 ? -10.713 4.962 9.767 1.00 91.25 113 ALA A C 1
ATOM 866 O O . ALA A 1 113 ? -9.772 5.398 9.107 1.00 91.25 113 ALA A O 1
ATOM 867 N N . LEU A 1 114 ? -11.826 4.499 9.192 1.00 92.56 114 LEU A N 1
ATOM 868 C CA . LEU A 1 114 ? -12.053 4.530 7.746 1.00 92.56 114 LEU A CA 1
ATOM 869 C C . LEU A 1 114 ? -12.102 5.970 7.215 1.00 92.56 114 LEU A C 1
ATOM 871 O O . LEU A 1 114 ? -11.461 6.251 6.204 1.00 92.56 114 LEU A O 1
ATOM 875 N N . GLU A 1 115 ? -12.775 6.888 7.908 1.00 93.31 115 GLU A N 1
ATOM 876 C CA . GLU A 1 115 ? -12.791 8.315 7.547 1.00 93.31 115 GLU A CA 1
ATOM 877 C C . GLU A 1 115 ? -11.382 8.934 7.592 1.00 93.31 115 GLU A C 1
ATOM 879 O O . GLU A 1 115 ? -10.949 9.594 6.646 1.00 93.31 115 GLU A O 1
ATOM 884 N N . ASN A 1 116 ? -10.614 8.655 8.648 1.00 94.06 116 ASN A N 1
ATOM 885 C CA . ASN A 1 116 ? -9.239 9.146 8.770 1.00 94.06 116 ASN A CA 1
ATOM 886 C C . ASN A 1 116 ? -8.307 8.552 7.696 1.00 94.06 116 ASN A C 1
ATOM 888 O O . ASN A 1 116 ? -7.420 9.234 7.178 1.00 94.06 116 ASN A O 1
ATOM 892 N N . ILE A 1 117 ? -8.500 7.277 7.337 1.00 94.56 117 ILE A N 1
ATOM 893 C CA . ILE A 1 117 ? -7.763 6.633 6.241 1.00 94.56 117 ILE A CA 1
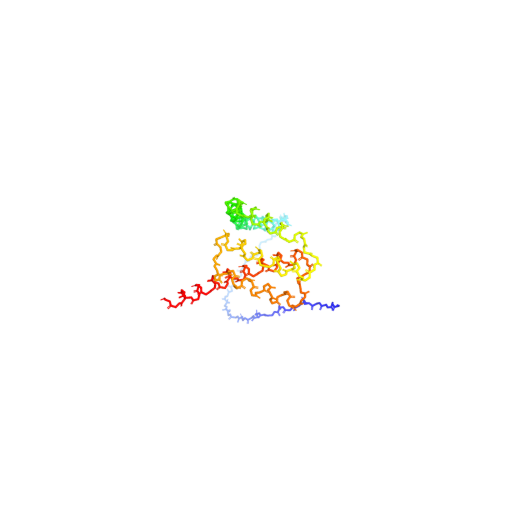ATOM 894 C C . ILE A 1 117 ? -8.067 7.339 4.917 1.00 94.56 117 ILE A C 1
ATOM 896 O O . ILE A 1 117 ? -7.140 7.583 4.146 1.00 94.56 117 ILE A O 1
ATOM 900 N N . GLU A 1 118 ? -9.323 7.701 4.654 1.00 95.31 118 GLU A N 1
ATOM 901 C CA . GLU A 1 118 ? -9.722 8.438 3.451 1.00 95.31 118 GLU A CA 1
ATOM 902 C C . GLU A 1 118 ? -8.945 9.761 3.318 1.00 95.31 118 GLU A C 1
ATOM 904 O O . GLU A 1 118 ? -8.341 10.027 2.274 1.00 95.31 118 GLU A O 1
ATOM 909 N N . GLU A 1 119 ? -8.856 10.544 4.397 1.00 94.88 119 GLU A N 1
ATOM 910 C CA . GLU A 1 119 ? -8.091 11.797 4.426 1.00 94.88 119 GLU A CA 1
ATOM 911 C C . GLU A 1 119 ? -6.596 11.575 4.130 1.00 94.88 119 GLU A C 1
ATOM 913 O O . GLU A 1 119 ? -6.002 12.258 3.282 1.00 94.88 119 GLU A O 1
ATOM 918 N N . VAL A 1 120 ? -5.976 10.587 4.782 1.00 95.06 120 VAL A N 1
ATOM 919 C CA . VAL A 1 120 ? -4.560 10.244 4.565 1.00 95.06 120 VAL A CA 1
ATOM 920 C C . VAL A 1 120 ? -4.308 9.814 3.119 1.00 95.06 120 VAL A C 1
ATOM 922 O O . VAL A 1 120 ? -3.310 10.208 2.509 1.00 95.06 120 VAL A O 1
ATOM 925 N N . LEU A 1 121 ? -5.211 9.032 2.528 1.00 94.06 121 LEU A N 1
ATOM 926 C CA . LEU A 1 121 ? -5.074 8.574 1.148 1.00 94.06 121 LEU A CA 1
ATOM 927 C C . LEU A 1 121 ? -5.224 9.723 0.137 1.00 94.06 121 LEU A C 1
ATOM 929 O O . LEU A 1 121 ? -4.483 9.763 -0.849 1.00 94.06 121 LEU A O 1
ATOM 933 N N . ILE A 1 122 ? -6.115 10.687 0.389 1.00 94.75 122 ILE A N 1
ATOM 934 C CA . ILE A 1 122 ? -6.278 11.880 -0.458 1.00 94.75 122 ILE A CA 1
ATOM 935 C C . ILE A 1 122 ? -5.032 12.774 -0.397 1.00 94.75 122 ILE A C 1
ATOM 937 O O . ILE A 1 122 ? -4.537 13.210 -1.438 1.00 94.75 122 ILE A O 1
ATOM 941 N N . THR A 1 123 ? -4.498 13.025 0.802 1.00 92.56 123 THR A N 1
ATOM 942 C CA . THR A 1 123 ? -3.303 13.870 1.008 1.00 92.56 123 THR A CA 1
ATOM 943 C C . THR A 1 123 ? -2.011 13.243 0.476 1.00 92.56 123 THR A C 1
ATOM 945 O O . THR A 1 123 ? -1.033 13.953 0.244 1.00 92.56 123 THR A O 1
ATOM 948 N N . SER A 1 124 ? -2.015 11.932 0.227 1.00 93.00 124 SER A N 1
ATOM 949 C CA . SER A 1 124 ? -0.871 11.156 -0.268 1.00 93.00 124 SER A CA 1
ATOM 950 C C . SER A 1 124 ? -0.811 11.016 -1.794 1.00 93.00 124 SER A C 1
ATOM 952 O O . SER A 1 124 ? -0.200 10.078 -2.306 1.00 93.00 124 SER A O 1
ATOM 954 N N . ASP A 1 125 ? -1.431 11.940 -2.529 1.00 92.38 125 ASP A N 1
ATOM 955 C CA . ASP A 1 125 ? -1.402 12.025 -3.996 1.00 92.38 125 ASP A CA 1
ATOM 956 C C . ASP A 1 125 ? -2.119 10.878 -4.755 1.00 92.38 125 ASP A C 1
ATOM 958 O O . ASP A 1 125 ? -1.832 10.639 -5.930 1.00 92.38 125 ASP A O 1
ATOM 962 N N . LEU A 1 126 ? -3.080 10.167 -4.142 1.00 90.44 126 LEU A N 1
ATOM 963 C CA . LEU A 1 126 ? -3.858 9.114 -4.835 1.00 90.44 126 LEU A CA 1
ATOM 964 C C . LEU A 1 126 ? -5.047 9.655 -5.649 1.00 90.44 126 LEU A C 1
ATOM 966 O O . LEU A 1 126 ? -5.451 9.046 -6.648 1.00 90.44 126 LEU A O 1
ATOM 970 N N . GLY A 1 127 ? -5.572 10.815 -5.245 1.00 91.56 127 GLY A N 1
ATOM 971 C CA . GLY A 1 127 ? -6.723 11.472 -5.864 1.00 91.56 127 GLY A CA 1
ATOM 972 C C . GLY A 1 127 ? -8.071 10.835 -5.503 1.00 91.56 127 GLY A C 1
ATOM 973 O O . GLY A 1 127 ? -8.155 9.642 -5.222 1.00 91.56 127 GLY A O 1
ATOM 974 N N . MET A 1 128 ? -9.132 11.643 -5.548 1.00 93.31 128 MET A N 1
ATOM 975 C CA . MET A 1 128 ? -10.475 11.283 -5.068 1.00 93.31 128 MET A CA 1
ATOM 976 C C . MET A 1 128 ? -11.039 10.022 -5.743 1.00 93.31 128 MET A C 1
ATOM 978 O O . MET A 1 128 ? -11.339 9.059 -5.052 1.00 93.31 128 MET A O 1
ATOM 982 N N . ASP A 1 129 ? -11.041 9.959 -7.081 1.00 91.50 129 ASP A N 1
ATOM 983 C CA . ASP A 1 129 ? -11.594 8.815 -7.829 1.00 91.50 129 ASP A CA 1
ATOM 984 C C . ASP A 1 129 ? -10.966 7.463 -7.441 1.00 91.50 129 ASP A C 1
ATOM 986 O O . ASP A 1 129 ? -11.625 6.425 -7.445 1.00 91.50 129 ASP A O 1
ATOM 990 N N . THR A 1 130 ? -9.656 7.446 -7.164 1.00 92.44 130 THR A N 1
ATOM 991 C CA . THR A 1 130 ? -8.958 6.214 -6.766 1.00 92.44 130 THR A CA 1
ATOM 992 C C . THR A 1 130 ? -9.295 5.852 -5.327 1.00 92.44 130 THR A C 1
ATOM 994 O O . THR A 1 130 ? -9.448 4.671 -5.018 1.00 92.44 130 THR A O 1
ATOM 997 N N . VAL A 1 131 ? -9.388 6.860 -4.457 1.00 95.00 131 VAL A N 1
ATOM 998 C CA . VAL A 1 131 ? -9.724 6.679 -3.045 1.00 95.00 131 VAL A CA 1
ATOM 999 C C . VAL A 1 131 ? -11.151 6.167 -2.893 1.00 95.00 131 VAL A C 1
ATOM 1001 O O . VAL A 1 131 ? -11.332 5.203 -2.161 1.00 95.00 131 VAL A O 1
ATOM 1004 N N . ASP A 1 132 ? -12.120 6.683 -3.650 1.00 94.06 132 ASP A N 1
ATOM 1005 C CA . ASP A 1 132 ? -13.510 6.203 -3.625 1.00 94.06 132 ASP A CA 1
ATOM 1006 C C . ASP A 1 132 ? -13.587 4.688 -3.872 1.00 94.06 132 ASP A C 1
ATOM 1008 O O . ASP A 1 132 ? -14.180 3.949 -3.089 1.00 94.06 132 ASP A O 1
ATOM 1012 N N . ILE A 1 133 ? -12.883 4.193 -4.897 1.00 93.38 133 ILE A N 1
ATOM 1013 C CA . ILE A 1 133 ? -12.815 2.755 -5.213 1.00 93.38 133 ILE A CA 1
ATOM 1014 C C . ILE A 1 133 ? -12.203 1.953 -4.055 1.00 93.38 133 ILE A C 1
ATOM 1016 O O . ILE A 1 133 ? -12.629 0.834 -3.762 1.00 93.38 133 ILE A O 1
ATOM 1020 N N . VAL A 1 134 ? -11.166 2.499 -3.417 1.00 94.31 134 VAL A N 1
ATOM 1021 C CA . VAL A 1 134 ? -10.491 1.855 -2.284 1.00 94.31 134 VAL A CA 1
ATOM 1022 C C . VAL A 1 134 ? -11.405 1.808 -1.060 1.00 94.31 134 VAL A C 1
ATOM 1024 O O . VAL A 1 134 ? -11.481 0.776 -0.392 1.00 94.31 134 VAL A O 1
ATOM 1027 N N . MET A 1 135 ? -12.119 2.897 -0.784 1.00 94.44 135 MET A N 1
ATOM 1028 C CA . MET A 1 135 ? -13.022 3.004 0.355 1.00 94.44 135 MET A CA 1
ATOM 1029 C C . MET A 1 135 ? -14.272 2.140 0.184 1.00 94.44 135 MET A C 1
ATOM 1031 O O . MET A 1 135 ? -14.707 1.521 1.153 1.00 94.44 135 MET A O 1
ATOM 1035 N N . ASP A 1 136 ? -14.811 2.026 -1.030 1.00 93.88 136 ASP A N 1
ATOM 1036 C CA . ASP A 1 136 ? -15.933 1.132 -1.338 1.00 93.88 136 ASP A CA 1
ATOM 1037 C C . ASP A 1 136 ? -15.600 -0.332 -1.018 1.00 93.88 136 ASP A C 1
ATOM 1039 O O . ASP A 1 136 ? -16.389 -1.031 -0.376 1.00 93.88 136 ASP A O 1
ATOM 1043 N N . ASP A 1 137 ? -14.407 -0.790 -1.405 1.00 92.50 137 ASP A N 1
ATOM 1044 C CA . ASP A 1 137 ? -13.919 -2.130 -1.069 1.00 92.50 137 ASP A CA 1
ATOM 1045 C C . ASP A 1 137 ? -13.748 -2.317 0.444 1.00 92.50 137 ASP A C 1
ATOM 1047 O O . ASP A 1 137 ? -14.143 -3.347 0.991 1.00 92.50 137 ASP A O 1
ATOM 1051 N N . LEU A 1 138 ? -13.163 -1.336 1.138 1.00 92.44 138 LEU A N 1
ATOM 1052 C CA . LEU A 1 138 ? -12.960 -1.418 2.586 1.00 92.44 138 LEU A CA 1
ATOM 1053 C C . LEU A 1 138 ? -14.294 -1.469 3.339 1.00 92.44 138 LEU A C 1
ATOM 1055 O O . LEU A 1 138 ? -14.466 -2.319 4.212 1.00 92.44 138 LEU A O 1
ATOM 1059 N N . ARG A 1 139 ? -15.268 -0.631 2.967 1.00 91.75 139 ARG A N 1
ATOM 1060 C CA . ARG A 1 139 ? -16.618 -0.629 3.558 1.00 91.75 139 ARG A CA 1
ATOM 1061 C C . ARG A 1 139 ? -17.372 -1.929 3.256 1.00 91.75 139 ARG A C 1
ATOM 1063 O O . ARG A 1 139 ? -18.044 -2.485 4.133 1.00 91.75 139 ARG A O 1
ATOM 1070 N N . ALA A 1 140 ? -17.231 -2.470 2.045 1.00 91.88 140 ALA A N 1
ATOM 1071 C CA . ALA A 1 140 ? -17.803 -3.767 1.687 1.00 91.88 140 ALA A CA 1
ATOM 1072 C C . ALA A 1 140 ? -17.208 -4.919 2.517 1.00 91.88 140 ALA A C 1
ATOM 1074 O O . ALA A 1 140 ? -17.916 -5.871 2.863 1.00 91.88 140 ALA A O 1
ATOM 1075 N N . GLU A 1 141 ? -15.927 -4.834 2.868 1.00 89.62 141 GLU A N 1
ATOM 1076 C CA . GLU A 1 141 ? -15.214 -5.862 3.623 1.00 89.62 141 GLU A CA 1
ATOM 1077 C C . GLU A 1 141 ? -15.465 -5.718 5.132 1.00 89.62 141 GLU A C 1
ATOM 1079 O O . GLU A 1 141 ? -15.615 -6.736 5.818 1.00 89.62 141 GLU A O 1
ATOM 1084 N N . ALA A 1 142 ? -15.629 -4.485 5.623 1.00 87.44 142 ALA A N 1
ATOM 1085 C CA . ALA A 1 142 ? -16.107 -4.176 6.972 1.00 87.44 142 ALA A CA 1
ATOM 1086 C C . ALA A 1 142 ? -17.495 -4.785 7.218 1.00 87.44 142 ALA A C 1
ATOM 1088 O O . ALA A 1 142 ? -17.699 -5.506 8.192 1.00 87.44 142 ALA A O 1
ATOM 1089 N N . THR A 1 143 ? -18.421 -4.600 6.268 1.00 85.38 143 THR A N 1
ATOM 1090 C CA . THR A 1 143 ? -19.795 -5.135 6.346 1.00 85.38 143 THR A CA 1
ATOM 1091 C C . THR A 1 143 ? -19.828 -6.667 6.421 1.00 85.38 143 THR A C 1
ATOM 1093 O O . THR A 1 143 ? -20.746 -7.256 6.987 1.00 85.38 143 THR A O 1
ATOM 1096 N N . LYS A 1 144 ? -18.815 -7.345 5.868 1.00 88.00 144 LYS A N 1
ATOM 1097 C CA . LYS A 1 144 ? -18.670 -8.811 5.927 1.00 88.00 144 LYS A CA 1
ATOM 1098 C C . LYS A 1 144 ? -18.031 -9.299 7.241 1.00 88.00 144 LYS A C 1
ATOM 1100 O O . LYS A 1 144 ? -17.686 -10.477 7.321 1.00 88.00 144 LYS A O 1
ATOM 1105 N N . GLU A 1 145 ? -17.824 -8.414 8.221 1.00 73.69 145 GLU A N 1
ATOM 1106 C CA . GLU A 1 145 ? -17.084 -8.636 9.475 1.00 73.69 145 GLU A CA 1
ATOM 1107 C C . GLU A 1 145 ? -15.654 -9.179 9.274 1.00 73.69 145 GLU A C 1
ATOM 1109 O O . GLU A 1 145 ? -15.114 -9.889 10.127 1.00 73.69 145 GLU A O 1
ATOM 1114 N N . ARG A 1 146 ? -15.025 -8.873 8.129 1.00 75.88 146 ARG A N 1
ATOM 1115 C CA . ARG A 1 146 ? -13.668 -9.345 7.800 1.00 75.88 146 ARG A CA 1
ATOM 1116 C C . ARG A 1 146 ? -12.560 -8.415 8.281 1.00 75.88 146 ARG A C 1
ATOM 1118 O O . ARG A 1 146 ? -11.403 -8.814 8.249 1.00 75.88 146 ARG A O 1
ATOM 1125 N N . LEU A 1 147 ? -12.900 -7.201 8.706 1.00 77.44 147 LEU A N 1
ATOM 1126 C CA . LEU A 1 147 ? -11.948 -6.210 9.199 1.00 77.44 147 LEU A CA 1
ATOM 1127 C C . LEU A 1 147 ? -12.028 -6.157 10.722 1.00 77.44 147 LEU A C 1
ATOM 1129 O O . LEU A 1 147 ? -12.821 -5.408 11.279 1.00 77.44 147 LEU A O 1
ATOM 1133 N N . ARG A 1 148 ? -11.250 -7.012 11.392 1.00 73.56 148 ARG A N 1
ATOM 1134 C CA . ARG A 1 148 ? -11.189 -7.053 12.865 1.00 73.56 148 ARG A CA 1
ATOM 1135 C C . ARG A 1 148 ? -9.808 -6.730 13.418 1.00 73.56 148 ARG A C 1
ATOM 1137 O O . ARG A 1 148 ? -9.685 -6.450 14.605 1.00 73.56 148 ARG A O 1
ATOM 1144 N N . THR A 1 149 ? -8.780 -6.799 12.579 1.00 83.25 149 THR A N 1
ATOM 1145 C CA . THR A 1 149 ? -7.396 -6.523 12.964 1.00 83.25 149 THR A CA 1
ATOM 1146 C C . THR A 1 149 ? -6.776 -5.461 12.065 1.00 83.25 149 THR A C 1
ATOM 1148 O O . THR A 1 149 ? -7.183 -5.274 10.914 1.00 83.25 149 THR A O 1
ATOM 1151 N N . GLU A 1 150 ? -5.761 -4.775 12.588 1.00 85.88 150 GLU A N 1
ATOM 1152 C CA . GLU A 1 150 ? -4.944 -3.825 11.831 1.00 85.88 150 GLU A CA 1
ATOM 1153 C C . GLU A 1 150 ? -4.339 -4.486 10.581 1.00 85.88 150 GLU A C 1
ATOM 1155 O O . GLU A 1 150 ? -4.294 -3.890 9.500 1.00 85.88 150 GLU A O 1
ATOM 1160 N N . GLU A 1 151 ? -3.903 -5.740 10.707 1.00 87.12 151 GLU A N 1
ATOM 1161 C CA . GLU A 1 151 ? -3.339 -6.514 9.609 1.00 87.12 151 GLU A CA 1
ATOM 1162 C C . GLU A 1 151 ? -4.354 -6.762 8.492 1.00 87.12 151 GLU A C 1
ATOM 1164 O O . GLU A 1 151 ? -3.990 -6.645 7.320 1.00 87.12 151 GLU A O 1
ATOM 1169 N N . ASP A 1 152 ? -5.614 -7.053 8.829 1.00 88.19 152 ASP A N 1
ATOM 1170 C CA . ASP A 1 152 ? -6.678 -7.277 7.843 1.00 88.19 152 A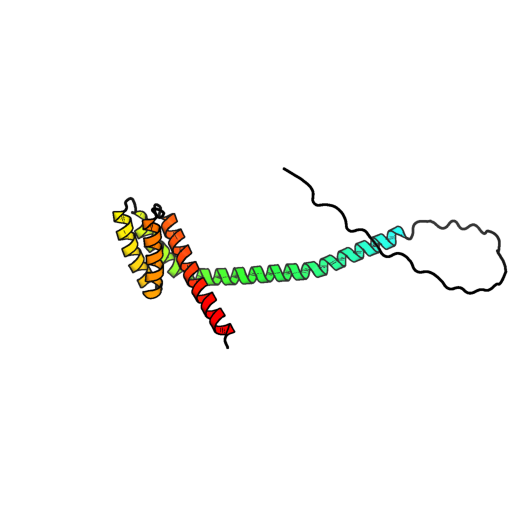SP A CA 1
ATOM 1171 C C . ASP A 1 152 ? -6.953 -6.011 7.026 1.00 88.19 152 ASP A C 1
ATOM 1173 O O . ASP A 1 152 ? -7.099 -6.071 5.800 1.00 88.19 152 ASP A O 1
ATOM 1177 N N . ILE A 1 153 ? -6.965 -4.850 7.687 1.00 89.38 153 ILE A N 1
ATOM 1178 C CA . ILE A 1 153 ? -7.188 -3.557 7.030 1.00 89.38 153 ILE A CA 1
ATOM 1179 C C . ILE A 1 153 ? -6.016 -3.240 6.099 1.00 89.38 153 ILE A C 1
ATOM 1181 O O . ILE A 1 153 ? -6.222 -2.954 4.917 1.00 89.38 153 ILE A O 1
ATOM 1185 N N . LYS A 1 154 ? -4.771 -3.387 6.575 1.00 90.75 154 LYS A N 1
ATOM 1186 C CA . LYS A 1 154 ? -3.569 -3.196 5.742 1.00 90.75 154 LYS A CA 1
ATOM 1187 C C . LYS A 1 154 ? -3.527 -4.165 4.559 1.00 90.75 154 LYS A C 1
ATOM 1189 O O . LYS A 1 154 ? -3.152 -3.772 3.450 1.00 90.75 154 LYS A O 1
ATOM 1194 N N . ALA A 1 155 ? -3.893 -5.428 4.773 1.00 91.44 155 ALA A N 1
ATOM 1195 C CA . ALA A 1 155 ? -3.918 -6.446 3.730 1.00 91.44 155 ALA A CA 1
ATOM 1196 C C . ALA A 1 155 ? -4.972 -6.133 2.661 1.00 91.44 155 ALA A C 1
ATOM 1198 O O . ALA A 1 155 ? -4.670 -6.222 1.468 1.00 91.44 155 ALA A O 1
ATOM 1199 N N . THR A 1 156 ? -6.167 -5.715 3.082 1.00 92.25 156 THR A N 1
ATOM 1200 C CA . THR A 1 156 ? -7.263 -5.332 2.183 1.00 92.25 156 THR A CA 1
ATOM 1201 C C . THR A 1 156 ? -6.889 -4.097 1.373 1.00 92.25 156 THR A C 1
ATOM 1203 O O . THR A 1 156 ? -6.932 -4.147 0.145 1.00 92.25 156 THR A O 1
ATOM 1206 N N . LEU A 1 157 ? -6.381 -3.046 2.027 1.00 92.81 157 LEU A N 1
ATOM 1207 C CA . LEU A 1 157 ? -5.914 -1.824 1.369 1.00 92.81 157 LEU A CA 1
ATOM 1208 C C . LEU A 1 157 ? -4.866 -2.130 0.288 1.00 92.81 157 LEU A C 1
ATOM 1210 O O . LEU A 1 157 ? -4.981 -1.697 -0.860 1.00 92.81 157 LEU A O 1
ATOM 1214 N N . LYS A 1 158 ? -3.855 -2.940 0.628 1.00 93.19 158 LYS A N 1
ATOM 1215 C CA . LYS A 1 158 ? -2.825 -3.368 -0.326 1.00 93.19 158 LYS A CA 1
ATOM 1216 C C . LYS A 1 158 ? -3.422 -4.174 -1.481 1.00 93.19 158 LYS A C 1
ATOM 1218 O O . LYS A 1 158 ? -3.028 -3.970 -2.630 1.00 93.19 158 LYS A O 1
ATOM 1223 N N . GLY A 1 159 ? -4.338 -5.095 -1.187 1.00 93.56 159 GLY A N 1
ATOM 1224 C CA . GLY A 1 159 ? -5.009 -5.925 -2.185 1.00 93.56 159 GLY A CA 1
ATOM 1225 C C . GLY A 1 159 ? -5.781 -5.087 -3.201 1.00 93.56 159 GLY A C 1
ATOM 1226 O O . GLY A 1 159 ? -5.596 -5.260 -4.408 1.00 93.56 159 GLY A O 1
ATOM 1227 N N . THR A 1 160 ? -6.572 -4.129 -2.721 1.00 92.56 160 THR A N 1
ATOM 1228 C CA . THR A 1 160 ? -7.351 -3.227 -3.568 1.00 92.56 160 THR A CA 1
ATOM 1229 C C . THR A 1 160 ? -6.462 -2.323 -4.410 1.00 92.56 160 THR A C 1
ATOM 1231 O O . THR A 1 160 ? -6.665 -2.239 -5.620 1.00 92.56 160 THR A O 1
ATOM 1234 N N . LEU A 1 161 ? -5.423 -1.714 -3.832 1.00 93.06 161 LEU A N 1
ATOM 1235 C CA . LEU A 1 161 ? -4.497 -0.867 -4.592 1.00 93.06 161 LEU A CA 1
ATOM 1236 C C . LEU A 1 161 ? -3.797 -1.648 -5.715 1.00 93.06 161 LEU A C 1
ATOM 1238 O O . LEU A 1 161 ? -3.721 -1.178 -6.850 1.00 93.06 161 LEU A O 1
ATOM 1242 N N . VAL A 1 162 ? -3.338 -2.872 -5.437 1.00 93.38 162 VAL A N 1
ATOM 1243 C CA . VAL A 1 162 ? -2.743 -3.747 -6.461 1.00 93.38 162 VAL A CA 1
ATOM 1244 C C . VAL A 1 162 ? -3.762 -4.098 -7.545 1.00 93.38 162 VAL A C 1
ATOM 1246 O O . VAL A 1 162 ? -3.419 -4.101 -8.729 1.00 93.38 162 VAL A O 1
ATOM 1249 N N . ARG A 1 163 ? -5.017 -4.365 -7.169 1.00 92.69 163 ARG A N 1
ATOM 1250 C CA . ARG A 1 163 ? -6.103 -4.627 -8.120 1.00 92.69 163 ARG A CA 1
ATOM 1251 C C . ARG A 1 163 ? -6.333 -3.431 -9.044 1.00 92.69 163 ARG A C 1
ATOM 1253 O O . ARG A 1 163 ? -6.315 -3.621 -10.256 1.00 92.69 163 ARG A O 1
ATOM 1260 N N . VAL A 1 164 ? -6.464 -2.223 -8.493 1.00 91.44 164 VAL A N 1
ATOM 1261 C CA . VAL A 1 164 ? -6.670 -0.986 -9.268 1.00 91.44 164 VAL A CA 1
ATOM 1262 C C . VAL A 1 164 ? -5.519 -0.750 -10.248 1.00 91.44 164 VAL A C 1
ATOM 1264 O O . VAL A 1 164 ? -5.749 -0.436 -11.418 1.00 91.44 164 VAL A O 1
ATOM 1267 N N . LEU A 1 165 ? -4.274 -0.944 -9.802 1.00 90.50 165 LEU A N 1
ATOM 1268 C CA . LEU A 1 165 ? -3.104 -0.817 -10.671 1.00 90.50 165 LEU A CA 1
ATOM 1269 C C . LEU A 1 165 ? -3.128 -1.852 -11.802 1.00 90.50 165 LEU A C 1
ATOM 1271 O O . LEU A 1 165 ? -2.931 -1.494 -12.962 1.00 90.50 165 LEU A O 1
ATOM 1275 N N . ASN A 1 166 ? -3.433 -3.113 -11.498 1.00 90.06 166 ASN A N 1
ATOM 1276 C CA . ASN A 1 166 ? -3.499 -4.167 -12.508 1.00 90.06 166 ASN A CA 1
ATOM 1277 C C . ASN A 1 166 ? -4.635 -3.939 -13.512 1.00 90.06 166 ASN A C 1
ATOM 1279 O O . ASN A 1 166 ? -4.438 -4.119 -14.712 1.00 90.06 166 ASN A O 1
ATOM 1283 N N . GLU A 1 167 ? -5.809 -3.505 -13.066 1.00 85.44 167 GLU A N 1
ATOM 1284 C CA . GLU A 1 167 ? -6.960 -3.267 -13.939 1.00 85.44 167 GLU A CA 1
ATOM 1285 C C . GLU A 1 167 ? -6.709 -2.103 -14.915 1.00 85.44 167 GLU A C 1
ATOM 1287 O O . GLU A 1 167 ? -6.965 -2.218 -16.122 1.00 85.44 167 GLU A O 1
ATOM 1292 N N . LYS A 1 168 ? -6.100 -1.008 -14.439 1.00 75.38 168 LYS A N 1
ATOM 1293 C CA . LYS A 1 168 ? -5.697 0.118 -15.300 1.00 75.38 168 LYS A CA 1
ATOM 1294 C C . LYS A 1 168 ? -4.588 -0.265 -16.280 1.00 75.38 168 LYS A C 1
ATOM 1296 O O . LYS A 1 168 ? -4.640 0.119 -17.450 1.00 75.38 168 LYS A O 1
ATOM 1301 N N . VAL A 1 169 ? -3.613 -1.064 -15.848 1.00 74.94 169 VAL A N 1
ATOM 1302 C CA . VAL A 1 169 ? -2.568 -1.594 -16.736 1.00 74.94 169 VAL A CA 1
ATOM 1303 C C . VAL A 1 169 ? -3.202 -2.439 -17.844 1.00 74.94 169 VAL A C 1
ATOM 1305 O O . VAL A 1 169 ? -2.983 -2.175 -19.026 1.00 74.94 169 VAL A O 1
ATOM 1308 N N . THR A 1 170 ? -4.066 -3.388 -17.484 1.00 68.31 170 THR A N 1
ATOM 1309 C CA . THR A 1 170 ? -4.687 -4.321 -18.438 1.00 68.31 170 THR A CA 1
ATOM 1310 C C . THR A 1 170 ? -5.594 -3.600 -19.441 1.00 68.31 170 THR A C 1
ATOM 1312 O O . THR A 1 170 ? -5.532 -3.869 -20.639 1.00 68.31 170 THR A O 1
ATOM 1315 N N . SER A 1 171 ? -6.392 -2.629 -18.986 1.00 67.94 171 SER A N 1
ATOM 1316 C CA . SER A 1 171 ? -7.262 -1.827 -19.860 1.00 67.94 171 SER A CA 1
ATOM 1317 C C . SER A 1 171 ? -6.485 -0.902 -20.806 1.00 67.94 171 SER A C 1
ATOM 1319 O O . SER A 1 171 ? -6.912 -0.694 -21.945 1.00 67.94 171 SER A O 1
ATOM 1321 N N . THR A 1 172 ? -5.321 -0.396 -20.385 1.00 68.25 172 THR A N 1
ATOM 1322 C CA . THR A 1 172 ? -4.433 0.399 -21.248 1.00 68.25 172 THR A CA 1
ATOM 1323 C C . THR A 1 172 ? -3.821 -0.465 -22.351 1.00 68.25 172 THR A C 1
ATOM 1325 O O . THR A 1 172 ? -3.850 -0.077 -23.518 1.00 68.25 172 THR A O 1
ATOM 1328 N N . PHE A 1 173 ? -3.350 -1.671 -22.023 1.00 64.38 173 PHE A N 1
ATOM 1329 C CA . PHE A 1 173 ? -2.851 -2.622 -23.022 1.00 64.38 173 PHE A CA 1
ATOM 1330 C C . PHE A 1 173 ? -3.955 -3.074 -23.993 1.00 64.38 173 PHE A C 1
ATOM 1332 O O . PHE A 1 173 ? -3.755 -3.027 -25.205 1.00 64.38 173 PHE A O 1
ATOM 1339 N N . ALA A 1 174 ? -5.162 -3.365 -23.498 1.00 69.88 174 ALA A N 1
ATOM 1340 C CA . ALA A 1 174 ? -6.318 -3.711 -24.337 1.00 69.88 174 ALA A CA 1
ATOM 1341 C C . ALA A 1 174 ? -6.794 -2.560 -25.253 1.00 69.88 174 ALA A C 1
ATOM 1343 O O . ALA A 1 174 ? -7.517 -2.776 -26.231 1.00 69.88 174 ALA A O 1
ATOM 1344 N N . ARG A 1 175 ? -6.422 -1.313 -24.941 1.00 70.06 175 ARG A N 1
ATOM 1345 C CA . ARG A 1 175 ? -6.664 -0.153 -25.807 1.00 70.06 175 ARG A CA 1
ATOM 1346 C C . ARG A 1 175 ? -5.619 -0.033 -26.918 1.00 70.06 175 ARG A C 1
ATOM 1348 O O . ARG A 1 175 ? -5.953 0.468 -27.987 1.00 70.06 175 ARG A O 1
ATOM 1355 N N . LEU A 1 176 ? -4.394 -0.493 -26.677 1.00 65.44 176 LEU A N 1
ATOM 1356 C CA . LEU A 1 176 ? -3.295 -0.444 -27.643 1.00 65.44 176 LEU A CA 1
ATOM 1357 C C . LEU A 1 176 ? -3.373 -1.560 -28.692 1.00 65.44 176 LEU A C 1
ATOM 1359 O O . LEU A 1 176 ? -2.944 -1.344 -29.814 1.00 65.44 176 LEU A O 1
ATOM 1363 N N . GLU A 1 177 ? -4.006 -2.695 -28.392 1.00 65.12 177 GLU A N 1
ATOM 1364 C CA . GLU A 1 177 ? -4.258 -3.766 -29.379 1.00 65.12 177 GLU A CA 1
ATOM 1365 C C . GLU A 1 177 ? -5.367 -3.431 -30.403 1.00 65.12 177 GLU A C 1
ATOM 1367 O O . GLU A 1 177 ? -5.707 -4.253 -31.252 1.00 65.12 177 GLU A O 1
ATOM 1372 N N . ARG A 1 178 ? -5.953 -2.226 -30.332 1.00 56.69 178 ARG A N 1
ATOM 1373 C CA . ARG A 1 178 ? -6.994 -1.735 -31.256 1.00 56.69 178 ARG A CA 1
ATOM 1374 C C . ARG A 1 178 ? -6.522 -0.645 -32.228 1.00 56.69 178 ARG A C 1
ATOM 1376 O O . ARG A 1 178 ? -7.366 -0.069 -32.917 1.00 56.69 178 ARG A O 1
ATOM 1383 N N . VAL A 1 179 ? -5.220 -0.368 -32.290 1.00 49.41 179 VAL A N 1
ATOM 1384 C CA . VAL A 1 179 ? -4.579 0.539 -33.264 1.00 49.41 179 VAL A CA 1
ATOM 1385 C C . VAL A 1 179 ? -3.607 -0.263 -34.115 1.00 49.41 179 VAL A C 1
ATOM 1387 O O . VAL A 1 179 ? -3.604 -0.040 -35.344 1.00 49.41 179 VAL A O 1
#

InterPro domains:
  IPR013822 Signal re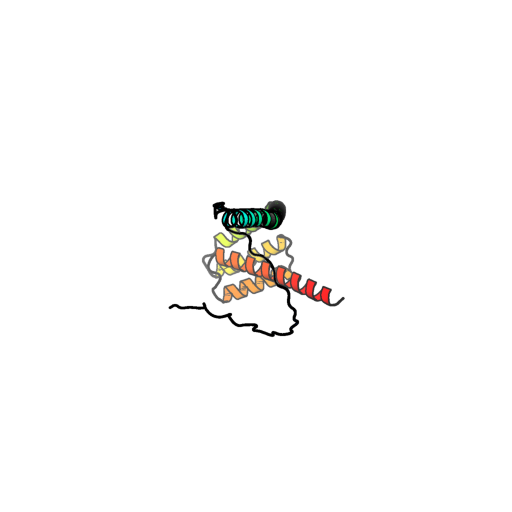cognition particle SRP54, helical bundle [PF02881] (96-159)
  IPR013822 Signal recognition particle SRP54, helical bundle [SM00963] (82-165)
  IPR036225 SRP/SRP receptor, N-terminal [SSF47364] (80-158)
  IPR042101 Signal recognition particle SRP54, N-terminal domain superfamily [G3DSA:1.20.120.140] (61-172)

pLDDT: mean 73.57, std 21.27, range [32.53, 96.06]

Organism: NCBI:txid101924

Foldseek 3Di:
DDDDDDDDDDDDDDDDDDDDDDDDDDDDDDDDDDDDDPPDDPPVVVVVVVVVVVVVVCVVVVVVVVVVVVVVVVVVVVVVVVCVVCVVLVVVLVVQLCVLQVPDQDLVSVVVSLVSNLVSCCVSPCHDVLSVQLSVQLVVCVVVVQPRHSVSNVVSSVVSVVVVVVVVVVVVVVVVVVD

Sequence (179 aa):
MMEDKLAFICGGIASQARRKLRDGGCFGLPPNRGRVRPRTATVVAVFDFLKQGQKAVEESGQSIVDYVKKRAEEDIAKVNAFNDGLQKSRERLAQDLSAILGSITTDAELEEALENIEEVLITSDLGMDTVDIVMDDLRAEATKERLRTEEDIKATLKGTLVRVLNEKVTSTFARLERV

Secondary structure (DSSP, 8-state):
----------------------------PPP-------S-SHHHHHHHHHHHHHHHHHHHHHHHHHHHHHHHHHHHHHHHHHHHHTHHHHHHHHHHHHHHHTT--SHHHHHHHHHHHHHHHHHTT--HHHHHHHHHHHHHHHHTT---SHHHHHHHHHHHHHHHHHHHHHHHHHHHTT-